Protein AF-T0ZCT5-F1 (afdb_monomer_lite)

InterPro domains:
  IPR036259 MFS transporter superfamily [G3DSA:1.20.1250.20] (4-125)
  IPR036259 MFS transporter superfamily [SSF103473] (6-124)

Organism: NCBI:txid410659

Structure (mmCIF, N/CA/C/O backbone):
data_AF-T0ZCT5-F1
#
_entry.id   AF-T0ZCT5-F1
#
loop_
_atom_site.group_PDB
_atom_site.id
_atom_site.type_symbol
_atom_site.label_atom_id
_atom_site.label_alt_id
_atom_site.label_comp_id
_atom_site.label_asym_id
_atom_site.label_entity_id
_atom_site.label_seq_id
_atom_site.pdbx_PDB_ins_code
_atom_site.Cartn_x
_atom_site.Cartn_y
_atom_site.Cartn_z
_atom_site.occupancy
_atom_site.B_iso_or_equiv
_atom_site.auth_seq_id
_atom_site.auth_comp_id
_atom_site.auth_asym_id
_atom_site.auth_atom_id
_atom_site.pdbx_PDB_model_num
ATOM 1 N N . SER A 1 1 ? -29.541 -0.458 -1.170 1.00 45.25 1 SER A N 1
ATOM 2 C CA . SER A 1 1 ? -28.187 -1.058 -1.135 1.00 45.25 1 SER A CA 1
ATOM 3 C C . SER A 1 1 ? -27.692 -1.153 0.314 1.00 45.25 1 SER A C 1
ATOM 5 O O . SER A 1 1 ? -27.067 -0.248 0.842 1.00 45.25 1 SER A O 1
ATOM 7 N N . TRP A 1 2 ? -28.037 -2.247 1.001 1.00 39.59 2 TRP A N 1
ATOM 8 C CA . TRP A 1 2 ? -27.942 -2.431 2.466 1.00 39.59 2 TRP A CA 1
ATOM 9 C C . TRP A 1 2 ? -26.663 -3.171 2.937 1.00 39.59 2 TRP A C 1
ATOM 11 O O . TRP A 1 2 ? -26.398 -3.278 4.132 1.00 39.59 2 TRP A O 1
ATOM 21 N N . ASN A 1 3 ? -25.821 -3.642 2.007 1.00 50.84 3 ASN A N 1
ATOM 22 C CA . ASN A 1 3 ? -24.688 -4.535 2.309 1.00 50.84 3 ASN A CA 1
ATOM 23 C C . ASN A 1 3 ? -23.361 -3.822 2.636 1.00 50.84 3 ASN A C 1
ATOM 25 O O . ASN A 1 3 ? -22.482 -4.429 3.246 1.00 50.84 3 ASN A O 1
ATOM 29 N N . LEU A 1 4 ? -23.218 -2.533 2.307 1.00 49.88 4 LEU A N 1
ATOM 30 C CA . LEU A 1 4 ? -21.976 -1.764 2.510 1.00 49.88 4 LEU A CA 1
ATOM 31 C C . LEU A 1 4 ? -21.604 -1.587 3.994 1.00 49.88 4 LEU A C 1
ATOM 33 O O . LEU A 1 4 ? -20.433 -1.454 4.327 1.00 49.88 4 LEU A O 1
ATOM 37 N N . ARG A 1 5 ? -22.582 -1.657 4.907 1.00 56.47 5 ARG A N 1
ATOM 38 C CA . ARG A 1 5 ? -22.361 -1.509 6.357 1.00 56.47 5 ARG A CA 1
ATOM 39 C C . ARG A 1 5 ? -21.936 -2.788 7.083 1.00 56.47 5 ARG A C 1
ATOM 41 O O . ARG A 1 5 ? -21.568 -2.695 8.249 1.00 56.47 5 ARG A O 1
ATOM 48 N N . ARG A 1 6 ? -22.022 -3.972 6.460 1.00 62.03 6 ARG A N 1
ATOM 49 C CA . ARG A 1 6 ? -21.893 -5.243 7.203 1.00 62.03 6 ARG A CA 1
ATOM 50 C C . ARG A 1 6 ? -20.498 -5.871 7.195 1.00 62.03 6 ARG A C 1
ATOM 52 O O . ARG A 1 6 ? -20.254 -6.694 8.066 1.00 62.03 6 ARG A O 1
ATOM 59 N N . ARG A 1 7 ? -19.604 -5.511 6.261 1.00 75.81 7 ARG A N 1
ATOM 60 C CA . ARG A 1 7 ? -18.279 -6.158 6.106 1.00 75.81 7 ARG A CA 1
ATOM 61 C C . ARG A 1 7 ? -17.157 -5.187 5.703 1.00 75.81 7 ARG A C 1
ATOM 63 O O . ARG A 1 7 ? -16.599 -5.319 4.614 1.00 75.81 7 ARG A O 1
ATOM 70 N N . PRO A 1 8 ? -16.830 -4.180 6.529 1.00 81.62 8 PRO A N 1
ATOM 71 C CA . PRO A 1 8 ? -15.838 -3.158 6.175 1.00 81.62 8 PRO A CA 1
ATOM 72 C C . PRO A 1 8 ? -14.440 -3.736 5.909 1.00 81.62 8 PRO A C 1
ATOM 74 O O . PRO A 1 8 ? -13.726 -3.219 5.058 1.00 81.62 8 PRO A O 1
ATOM 77 N N . LEU A 1 9 ? -14.074 -4.847 6.554 1.00 85.81 9 LEU A N 1
ATOM 78 C CA . LEU A 1 9 ? -12.786 -5.512 6.342 1.00 85.81 9 LEU A CA 1
ATOM 79 C C . LEU A 1 9 ? -12.652 -6.119 4.937 1.00 85.81 9 LEU A C 1
ATOM 81 O O . LEU A 1 9 ? -11.580 -6.053 4.344 1.00 85.81 9 LEU A O 1
ATOM 85 N N . LEU A 1 10 ? -13.736 -6.640 4.350 1.00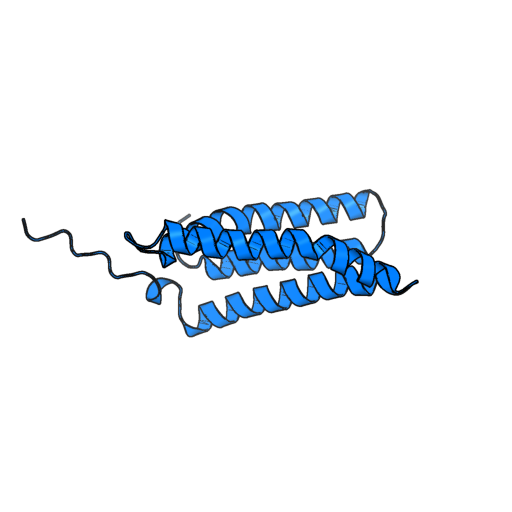 88.44 10 LEU A N 1
ATOM 86 C CA . LEU A 1 10 ? -13.699 -7.122 2.9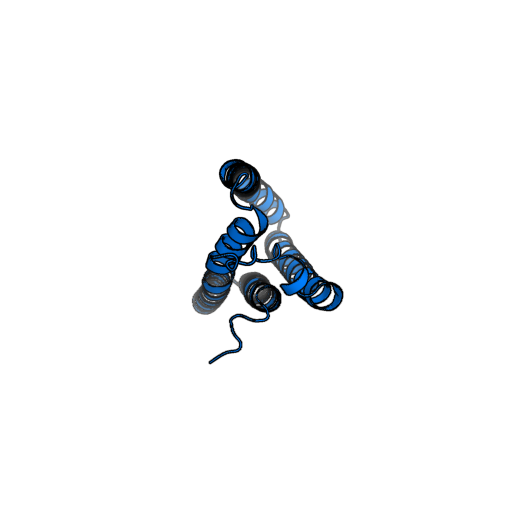62 1.00 88.44 10 LEU A CA 1
ATOM 87 C C . LEU A 1 10 ? -13.558 -5.977 1.960 1.00 88.44 10 LEU A C 1
ATOM 89 O O . LEU A 1 10 ? -12.901 -6.142 0.937 1.00 88.44 10 LEU A O 1
ATOM 93 N N . TRP A 1 11 ? -14.135 -4.813 2.257 1.00 88.62 11 TRP A N 1
ATOM 94 C CA . TRP A 1 11 ? -13.945 -3.627 1.424 1.00 88.62 11 TRP A CA 1
ATOM 95 C C . TRP A 1 11 ? -12.512 -3.104 1.508 1.00 88.62 11 TRP A C 1
ATOM 97 O O . TRP A 1 11 ? -11.936 -2.761 0.478 1.00 88.62 11 TRP A O 1
ATOM 107 N N . MET A 1 12 ? -11.889 -3.141 2.691 1.00 91.00 12 MET A N 1
ATOM 108 C CA . MET A 1 12 ? -10.454 -2.870 2.805 1.00 91.00 12 MET A CA 1
ATOM 109 C C . MET A 1 12 ? -9.613 -3.863 2.007 1.00 91.00 12 MET A C 1
ATOM 111 O O . MET A 1 12 ? -8.672 -3.443 1.337 1.00 91.00 12 MET A O 1
ATOM 115 N N . ALA A 1 13 ? -9.950 -5.157 2.049 1.00 93.12 13 ALA A N 1
ATOM 116 C CA . ALA A 1 13 ? -9.270 -6.187 1.266 1.00 93.12 13 ALA A CA 1
ATOM 117 C C . ALA A 1 13 ? -9.389 -5.926 -0.243 1.00 93.12 13 ALA A C 1
ATOM 119 O O . ALA A 1 13 ? -8.404 -6.030 -0.971 1.00 93.12 13 ALA A O 1
ATOM 120 N N . ALA A 1 14 ? -10.576 -5.535 -0.712 1.00 93.62 14 ALA A N 1
ATOM 121 C CA . ALA A 1 14 ? -10.801 -5.182 -2.110 1.00 93.62 14 ALA A CA 1
ATOM 122 C C . ALA A 1 14 ? -9.957 -3.965 -2.523 1.00 93.62 14 ALA A C 1
ATOM 124 O O . ALA A 1 14 ? -9.217 -4.035 -3.501 1.00 93.62 14 ALA A O 1
ATOM 125 N N . GLY A 1 15 ? -9.992 -2.884 -1.738 1.00 93.31 15 GLY A N 1
ATOM 126 C CA . GLY A 1 15 ? -9.193 -1.682 -1.994 1.00 93.31 15 GLY A CA 1
ATOM 127 C C . GLY A 1 15 ? -7.680 -1.940 -1.976 1.00 93.31 15 GLY A C 1
ATOM 128 O O . GLY A 1 15 ? -6.963 -1.517 -2.876 1.00 93.31 15 GLY A O 1
ATOM 129 N N . THR A 1 16 ? -7.186 -2.717 -1.008 1.00 94.25 16 THR A N 1
ATOM 130 C CA . THR A 1 16 ? -5.765 -3.128 -0.952 1.00 94.25 16 THR A CA 1
ATOM 131 C C . THR A 1 16 ? -5.359 -4.066 -2.083 1.00 94.25 16 THR A C 1
ATOM 133 O O . THR A 1 16 ? -4.215 -4.020 -2.532 1.00 94.25 16 THR A O 1
ATOM 136 N N . THR A 1 17 ? -6.292 -4.855 -2.614 1.00 96.12 17 THR A N 1
ATOM 137 C CA . THR A 1 17 ? -6.052 -5.650 -3.823 1.00 96.12 17 THR A CA 1
ATOM 138 C C . THR A 1 17 ? -5.893 -4.751 -5.051 1.00 96.12 17 THR A C 1
ATOM 140 O O . THR A 1 17 ? -4.990 -4.990 -5.847 1.00 96.12 17 THR A O 1
ATOM 143 N N . PHE A 1 18 ? -6.693 -3.685 -5.190 1.00 96.12 18 PHE A N 1
ATOM 144 C CA . PHE A 1 18 ? -6.505 -2.704 -6.270 1.00 96.12 18 PHE A CA 1
ATOM 145 C C . PHE A 1 18 ? -5.121 -2.050 -6.224 1.00 96.12 18 PHE A C 1
ATOM 147 O O . PHE A 1 18 ? -4.463 -1.976 -7.259 1.00 96.12 18 PHE A O 1
ATOM 154 N N . TYR A 1 19 ? -4.640 -1.676 -5.033 1.00 94.94 19 TYR A N 1
ATOM 155 C CA . TYR A 1 19 ? -3.261 -1.209 -4.846 1.00 94.94 19 TYR A CA 1
ATOM 156 C C . TYR A 1 19 ? -2.229 -2.237 -5.326 1.00 94.94 19 TYR A C 1
ATOM 158 O O . TYR A 1 19 ? -1.341 -1.904 -6.107 1.00 94.94 19 TYR A O 1
ATOM 166 N N . ALA A 1 20 ? -2.359 -3.496 -4.897 1.00 96.38 20 ALA A N 1
ATOM 167 C CA . ALA A 1 20 ? -1.427 -4.556 -5.275 1.00 96.38 20 ALA A CA 1
ATOM 168 C C . ALA A 1 20 ? -1.390 -4.784 -6.795 1.00 96.38 20 ALA A C 1
ATOM 170 O O . ALA A 1 20 ? -0.315 -4.898 -7.382 1.00 96.38 20 ALA A O 1
ATOM 171 N N . VAL A 1 21 ? -2.561 -4.795 -7.439 1.00 96.88 21 VAL A N 1
ATOM 172 C CA . VAL A 1 21 ? -2.675 -4.918 -8.897 1.00 96.88 21 VAL A CA 1
ATOM 173 C C . VAL A 1 21 ? -2.077 -3.697 -9.594 1.00 96.88 21 VAL A C 1
ATOM 175 O O . VAL A 1 21 ? -1.338 -3.873 -10.557 1.00 96.88 21 VAL A O 1
ATOM 178 N N . ALA A 1 22 ? -2.322 -2.479 -9.105 1.00 96.50 22 ALA A N 1
ATOM 179 C CA . ALA A 1 22 ? -1.734 -1.263 -9.667 1.00 96.50 22 ALA A CA 1
ATOM 180 C C . ALA A 1 22 ? -0.197 -1.320 -9.682 1.00 96.50 22 ALA A C 1
ATOM 182 O O . ALA A 1 22 ? 0.416 -0.993 -10.697 1.00 96.50 22 ALA A O 1
ATOM 183 N N . TYR A 1 23 ? 0.426 -1.804 -8.601 1.00 94.88 23 TYR A N 1
ATOM 184 C CA . TYR A 1 23 ? 1.878 -1.998 -8.548 1.00 94.88 23 TYR A CA 1
ATOM 185 C C . TYR A 1 23 ? 2.373 -3.032 -9.562 1.00 94.88 23 TYR A C 1
ATOM 187 O O . TYR A 1 23 ? 3.367 -2.783 -10.234 1.00 94.88 23 TYR A O 1
ATOM 195 N N . LEU A 1 24 ? 1.655 -4.140 -9.766 1.00 95.75 24 LEU A N 1
ATOM 196 C CA . LEU A 1 24 ? 2.003 -5.080 -10.838 1.00 95.75 24 LEU A CA 1
ATOM 197 C C . LEU A 1 24 ? 1.865 -4.461 -12.233 1.00 95.75 24 LEU A C 1
ATOM 199 O O . LEU A 1 24 ? 2.670 -4.758 -13.108 1.00 95.75 24 LEU A O 1
ATOM 203 N N . VAL A 1 25 ? 0.875 -3.591 -12.449 1.00 94.88 25 VAL A N 1
ATOM 204 C CA . VAL A 1 25 ? 0.715 -2.882 -13.728 1.00 94.88 25 VAL A CA 1
ATOM 205 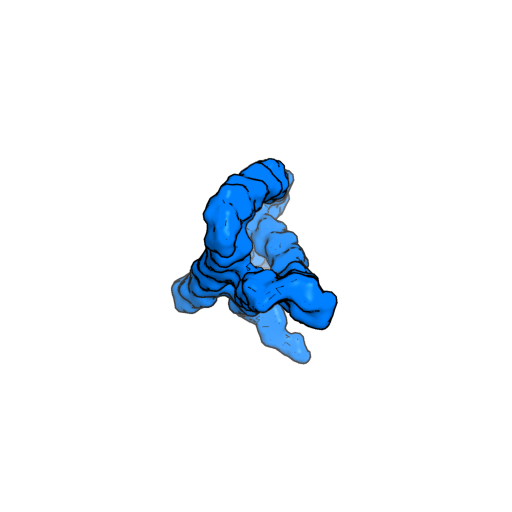C C . VAL A 1 25 ? 1.891 -1.931 -13.976 1.00 94.88 25 VAL A C 1
ATOM 207 O O . VAL A 1 25 ? 2.358 -1.857 -15.110 1.00 94.88 25 VAL A O 1
ATOM 210 N N . PHE A 1 26 ? 2.424 -1.269 -12.942 1.00 92.62 26 PHE A N 1
ATOM 211 C CA . PHE A 1 26 ? 3.636 -0.446 -13.069 1.00 92.62 26 PHE A CA 1
ATOM 212 C C . PHE A 1 26 ? 4.875 -1.242 -13.507 1.00 92.62 26 PHE A C 1
ATOM 214 O O . PHE A 1 26 ? 5.737 -0.685 -14.185 1.00 92.62 26 PHE A O 1
ATOM 221 N N . GLU A 1 27 ? 4.951 -2.533 -13.179 1.00 92.19 27 GLU A N 1
ATOM 222 C CA . GLU A 1 27 ? 6.058 -3.398 -13.607 1.00 92.19 27 GLU A CA 1
ATOM 223 C C . GLU A 1 27 ? 6.000 -3.753 -15.101 1.00 92.19 27 GLU A C 1
ATOM 225 O O . GLU A 1 27 ? 7.033 -3.976 -15.726 1.00 92.19 27 GLU A O 1
ATOM 230 N N . VAL A 1 28 ? 4.809 -3.767 -15.711 1.00 91.12 28 VAL A N 1
ATOM 231 C CA . VAL A 1 28 ? 4.637 -4.138 -17.131 1.00 91.12 28 VAL A CA 1
ATOM 232 C C . VAL A 1 28 ? 5.376 -3.172 -18.064 1.00 91.12 28 VAL A C 1
ATOM 234 O O . VAL A 1 28 ? 5.839 -3.572 -19.133 1.00 91.12 28 VAL A O 1
ATOM 237 N N . GLY A 1 29 ? 5.498 -1.901 -17.678 1.00 87.06 29 GLY A N 1
ATOM 238 C CA . GLY A 1 29 ? 6.306 -0.926 -18.402 1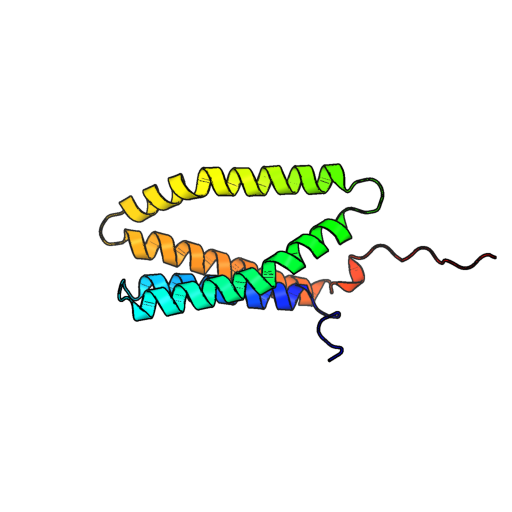.00 87.06 29 GLY A CA 1
ATOM 239 C C . GLY A 1 29 ? 5.845 0.518 -18.223 1.00 87.06 29 GLY A C 1
ATOM 240 O O . GLY A 1 29 ? 4.856 0.813 -17.563 1.00 87.06 29 GLY A O 1
ATOM 241 N N . ALA A 1 30 ? 6.562 1.436 -18.874 1.00 84.94 30 ALA A N 1
ATOM 242 C CA . ALA A 1 30 ? 6.379 2.884 -18.722 1.00 84.94 30 ALA A CA 1
ATOM 243 C C . ALA A 1 30 ? 5.520 3.537 -19.826 1.00 84.94 30 ALA A C 1
ATOM 245 O O . ALA A 1 30 ? 5.564 4.754 -20.015 1.00 84.94 30 ALA A O 1
ATOM 246 N N . ALA A 1 31 ? 4.762 2.751 -20.598 1.00 93.88 31 ALA A N 1
ATOM 247 C CA . ALA A 1 31 ? 3.897 3.308 -21.635 1.00 93.88 31 ALA A CA 1
ATOM 248 C C . ALA A 1 31 ? 2.802 4.182 -21.003 1.00 93.88 31 ALA A C 1
ATOM 250 O O . ALA A 1 31 ? 2.208 3.805 -19.996 1.00 93.88 31 ALA A O 1
ATOM 251 N N . TYR A 1 32 ? 2.479 5.318 -21.628 1.00 93.19 32 TYR A N 1
ATOM 252 C CA . TYR A 1 32 ? 1.518 6.283 -21.080 1.00 93.19 32 TYR A CA 1
ATOM 253 C C . TYR A 1 32 ? 0.171 5.645 -20.693 1.00 93.19 32 TYR A C 1
ATOM 255 O O . TYR A 1 32 ? -0.342 5.888 -19.605 1.00 93.19 32 TYR A O 1
ATOM 263 N N . ALA A 1 33 ? -0.362 4.762 -21.544 1.00 95.19 33 ALA A N 1
ATOM 264 C CA . ALA A 1 33 ? -1.606 4.043 -21.270 1.00 95.19 33 ALA A CA 1
ATOM 265 C C . ALA A 1 33 ? -1.505 3.091 -20.061 1.00 95.19 33 ALA A C 1
ATOM 267 O O . ALA A 1 33 ? -2.461 2.977 -19.296 1.00 95.19 33 ALA A O 1
ATOM 268 N N . ILE A 1 34 ? -0.352 2.440 -19.864 1.00 93.81 34 ILE A N 1
ATOM 269 C CA . ILE A 1 34 ? -0.095 1.555 -18.716 1.00 93.81 34 ILE A CA 1
ATOM 270 C C . ILE A 1 34 ? -0.047 2.385 -17.433 1.00 93.81 34 ILE A C 1
ATOM 272 O O . ILE A 1 34 ? -0.721 2.051 -16.462 1.00 93.81 34 ILE A O 1
ATOM 276 N N . SER A 1 35 ? 0.668 3.511 -17.452 1.00 93.94 35 SER A N 1
ATOM 277 C CA . SER A 1 35 ? 0.743 4.430 -16.313 1.00 93.94 35 SER A CA 1
ATOM 278 C C . SER A 1 35 ? -0.628 5.004 -15.944 1.00 93.94 35 SER A C 1
ATOM 280 O O . SER A 1 35 ? -0.965 5.063 -14.764 1.00 93.94 35 SER A O 1
ATOM 282 N N . LEU A 1 36 ? -1.452 5.379 -16.931 1.00 96.69 36 LEU A N 1
ATOM 283 C CA . LEU A 1 36 ? -2.824 5.837 -16.685 1.00 96.69 36 LEU A CA 1
ATOM 284 C C . LEU A 1 36 ? -3.689 4.750 -16.042 1.00 96.69 36 LEU A C 1
ATOM 286 O O . LEU A 1 36 ? -4.431 5.039 -15.102 1.00 96.69 36 LEU A O 1
ATOM 290 N N . LEU A 1 37 ? -3.589 3.508 -16.521 1.00 96.44 37 LEU A N 1
ATOM 291 C CA . LEU A 1 37 ? -4.303 2.378 -15.932 1.00 96.44 37 LEU A CA 1
ATOM 292 C C . LEU A 1 37 ? -3.846 2.126 -14.490 1.00 96.44 37 LEU A C 1
ATOM 294 O O . LEU A 1 37 ? -4.688 1.987 -13.603 1.00 96.44 37 LEU A O 1
ATOM 298 N N . ALA A 1 38 ? -2.534 2.110 -14.248 1.00 95.94 38 ALA A N 1
ATOM 299 C CA . ALA A 1 38 ? -1.964 1.893 -12.924 1.00 95.94 38 ALA A CA 1
ATOM 300 C C . ALA A 1 38 ? -2.426 2.968 -11.933 1.00 95.94 38 ALA A C 1
ATOM 302 O O . ALA A 1 38 ? -2.934 2.632 -10.867 1.00 95.94 38 ALA A O 1
ATOM 303 N N . ILE A 1 39 ? -2.337 4.249 -12.307 1.00 96.12 39 ILE A N 1
ATOM 304 C CA . ILE A 1 39 ? -2.807 5.365 -11.474 1.00 96.12 39 ILE A CA 1
ATOM 305 C C . ILE A 1 39 ? -4.314 5.257 -11.227 1.00 96.12 39 ILE A C 1
ATOM 307 O O . ILE A 1 39 ? -4.748 5.408 -10.092 1.00 96.12 39 ILE A O 1
ATOM 311 N N . SER A 1 40 ? -5.111 4.925 -12.247 1.00 97.19 40 SER A N 1
ATOM 312 C CA . SER A 1 40 ? -6.563 4.766 -12.088 1.00 97.19 40 SER A CA 1
ATOM 313 C C . SER A 1 40 ? -6.908 3.671 -11.073 1.00 97.19 40 SER A C 1
ATOM 315 O O . SER A 1 40 ? -7.746 3.878 -10.199 1.00 97.19 40 SER A O 1
ATOM 317 N N . LEU A 1 41 ? -6.240 2.515 -11.147 1.00 96.75 41 LEU A N 1
ATOM 318 C CA . LEU A 1 41 ? -6.413 1.426 -10.178 1.00 96.75 41 LEU A CA 1
ATOM 319 C C . LEU A 1 41 ? -5.946 1.832 -8.776 1.00 96.75 41 LEU A C 1
ATOM 321 O O . LEU A 1 41 ? -6.620 1.519 -7.794 1.00 96.75 41 LEU A O 1
ATOM 325 N N . LEU A 1 42 ? -4.822 2.545 -8.688 1.00 95.69 42 LEU A N 1
ATOM 326 C CA . LEU A 1 42 ? -4.275 3.056 -7.434 1.00 95.69 42 LEU A CA 1
ATOM 327 C C . LEU A 1 42 ? -5.278 3.989 -6.739 1.00 95.69 42 LEU A C 1
ATOM 329 O O . LEU A 1 42 ? -5.583 3.790 -5.565 1.00 95.69 42 LEU A O 1
ATOM 333 N N . THR A 1 43 ? -5.842 4.948 -7.479 1.00 96.81 43 THR A N 1
ATOM 334 C CA . THR A 1 43 ? -6.842 5.901 -6.977 1.00 96.81 43 THR A CA 1
ATOM 335 C C . THR A 1 43 ? -8.128 5.199 -6.550 1.00 96.81 43 THR A C 1
ATOM 337 O O . THR A 1 43 ? -8.642 5.471 -5.470 1.00 96.81 43 THR A O 1
ATOM 340 N N . LEU A 1 44 ? -8.619 4.227 -7.327 1.00 94.94 44 LEU A N 1
ATOM 341 C CA . LEU A 1 44 ? -9.789 3.435 -6.928 1.00 94.94 44 LEU A CA 1
ATOM 342 C C . LEU A 1 44 ? -9.549 2.672 -5.617 1.00 94.94 44 LEU A C 1
ATOM 344 O O . LEU A 1 44 ? -10.444 2.586 -4.775 1.00 94.94 44 LEU A O 1
ATOM 348 N N . GLY A 1 45 ? -8.347 2.123 -5.428 1.00 93.44 45 GLY A N 1
ATOM 349 C CA . GLY A 1 45 ? -7.949 1.506 -4.164 1.00 93.44 45 GLY A CA 1
ATOM 350 C C . GLY A 1 45 ? -7.940 2.507 -3.007 1.00 93.44 45 GLY A C 1
ATOM 351 O O . GLY A 1 45 ? -8.476 2.217 -1.932 1.00 93.44 45 GLY A O 1
ATOM 352 N N . GLU A 1 46 ? -7.384 3.694 -3.239 1.00 94.19 46 GLU A N 1
ATOM 353 C CA . GLU A 1 46 ? -7.292 4.782 -2.260 1.00 94.19 46 GLU A CA 1
ATOM 354 C C . GLU A 1 46 ? -8.650 5.275 -1.785 1.00 94.19 46 GLU A C 1
ATOM 356 O O . GLU A 1 46 ? -8.884 5.367 -0.573 1.00 94.19 46 GLU A O 1
ATOM 361 N N . ASP A 1 47 ? -9.558 5.522 -2.721 1.00 93.94 47 ASP A N 1
ATOM 362 C CA . ASP A 1 47 ? -10.894 6.036 -2.435 1.00 93.94 47 ASP A CA 1
ATOM 363 C C . ASP A 1 47 ? -11.728 5.038 -1.621 1.00 93.94 47 ASP A C 1
ATOM 365 O O . ASP A 1 47 ? -12.571 5.432 -0.811 1.00 93.94 47 ASP A O 1
ATOM 369 N N . VAL A 1 48 ? -11.469 3.734 -1.768 1.00 90.81 48 VAL A N 1
ATOM 370 C CA . VAL A 1 48 ? -12.104 2.693 -0.948 1.00 90.81 48 VAL A CA 1
ATOM 371 C C . VAL A 1 48 ? -11.481 2.630 0.449 1.00 90.81 48 VAL A C 1
ATOM 373 O O . VAL A 1 48 ? -12.199 2.551 1.450 1.00 90.81 48 VAL A O 1
ATOM 376 N N . VAL A 1 49 ? -10.150 2.640 0.547 1.00 89.56 49 VAL A N 1
ATOM 377 C CA . VAL A 1 49 ? -9.436 2.384 1.809 1.00 89.56 49 VAL A CA 1
ATOM 378 C C . VAL A 1 49 ? -9.474 3.590 2.754 1.00 89.56 49 VAL A C 1
ATOM 380 O O . VAL A 1 49 ? -9.690 3.408 3.956 1.00 89.56 49 VAL A O 1
ATOM 383 N N . SER A 1 50 ? -9.323 4.811 2.243 1.00 89.12 50 SER A N 1
ATOM 384 C CA . SER A 1 50 ? -9.205 6.044 3.040 1.00 89.12 50 SER A CA 1
ATOM 385 C C . SER A 1 50 ? -10.386 6.325 3.996 1.00 89.12 50 SER A C 1
ATOM 387 O O . SER A 1 50 ? -10.155 6.540 5.198 1.00 89.12 50 SER A O 1
ATOM 389 N N . PRO A 1 51 ? -11.665 6.285 3.556 1.00 84.31 51 PRO A N 1
ATOM 390 C CA . PRO A 1 51 ? -12.801 6.505 4.457 1.00 84.31 51 PRO A CA 1
ATOM 391 C C . PRO A 1 51 ? -12.988 5.355 5.457 1.00 84.31 51 PRO A C 1
ATOM 393 O O . PRO A 1 51 ? -13.422 5.573 6.597 1.00 84.31 51 PRO A O 1
ATOM 396 N N . LEU A 1 52 ? -12.629 4.127 5.064 1.00 85.19 52 LEU A N 1
ATOM 397 C CA . LEU A 1 52 ? -12.701 2.958 5.936 1.00 85.19 52 LEU A CA 1
ATOM 398 C C . LEU A 1 52 ? -11.660 3.042 7.049 1.00 85.19 52 LEU A C 1
ATOM 400 O O . LEU A 1 52 ? -12.029 2.866 8.209 1.00 85.19 52 LEU A O 1
ATOM 404 N N . GLN A 1 53 ? -10.404 3.378 6.737 1.00 83.56 53 GLN A N 1
ATOM 405 C CA . GLN A 1 53 ? -9.338 3.575 7.729 1.00 83.56 53 GLN A CA 1
ATOM 406 C C . GLN A 1 53 ? -9.737 4.600 8.795 1.00 83.56 53 GLN A C 1
ATOM 408 O O . GLN A 1 53 ? -9.642 4.323 9.992 1.00 83.56 53 GLN A O 1
ATOM 413 N N . SER A 1 54 ? -10.263 5.751 8.369 1.00 81.94 54 SER A N 1
ATOM 414 C CA . SER A 1 54 ? -10.765 6.781 9.289 1.00 81.94 54 SER A CA 1
ATOM 415 C C . SER A 1 54 ? -11.879 6.243 10.196 1.00 81.94 54 SER A C 1
ATOM 417 O O . SER A 1 54 ? -11.875 6.483 11.406 1.00 81.94 54 SER A O 1
ATOM 419 N N . SER A 1 55 ? -12.798 5.453 9.632 1.00 81.81 55 SER A N 1
ATOM 420 C CA . SER A 1 55 ? -13.891 4.819 10.379 1.00 81.81 55 SER A CA 1
ATOM 421 C C . SER A 1 55 ? -13.377 3.782 11.386 1.00 81.81 55 SER A C 1
ATOM 423 O O . SER A 1 55 ? -13.829 3.773 12.531 1.00 81.81 55 SER A O 1
ATOM 425 N N . LEU A 1 56 ? -12.396 2.962 11.003 1.00 79.44 56 LEU A N 1
ATOM 426 C CA . LEU A 1 56 ? -11.756 1.950 11.851 1.00 79.44 56 LEU A CA 1
ATOM 427 C C . LEU A 1 56 ? -11.080 2.561 13.073 1.00 79.44 56 LEU A C 1
ATOM 429 O O . LEU A 1 56 ? -11.369 2.159 14.200 1.00 79.44 56 LEU A O 1
ATOM 433 N N . VAL A 1 57 ? -10.223 3.561 12.858 1.00 78.56 57 VAL A N 1
ATOM 434 C CA . VAL A 1 57 ? -9.513 4.250 13.945 1.00 78.56 57 VAL A CA 1
ATOM 435 C C . VAL A 1 57 ? -10.515 4.923 14.889 1.00 78.56 57 VAL A C 1
ATOM 437 O O . VAL A 1 57 ? -10.388 4.829 16.113 1.00 78.56 57 VAL A O 1
ATOM 440 N N . SER A 1 58 ? -11.570 5.541 14.346 1.00 76.62 58 SER A N 1
ATOM 441 C CA . SER A 1 58 ? -12.621 6.167 15.157 1.00 76.62 58 SER A CA 1
ATOM 442 C C . SER A 1 58 ? -13.453 5.163 15.973 1.00 76.62 58 SER A C 1
ATOM 444 O O . SER A 1 58 ? -13.883 5.486 17.085 1.00 76.62 58 SER A O 1
ATOM 446 N N . GLY A 1 59 ? -13.668 3.956 15.437 1.00 74.31 59 GLY A N 1
ATOM 447 C CA . GLY A 1 59 ? -14.430 2.885 16.078 1.00 74.31 59 GLY A CA 1
ATOM 448 C C . GLY A 1 59 ? -13.653 2.198 17.198 1.00 74.31 59 GLY A C 1
ATOM 449 O O . GLY A 1 59 ? -14.208 1.965 18.270 1.00 74.31 59 GLY A O 1
ATOM 450 N N . LEU A 1 60 ? -12.359 1.94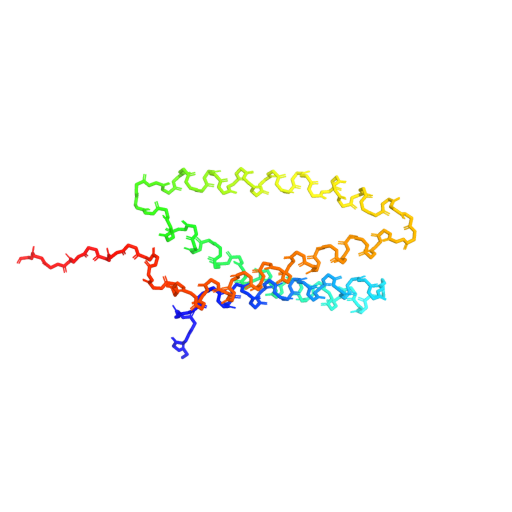5 16.982 1.00 71.50 60 LEU A N 1
ATOM 451 C CA . LEU A 1 60 ? -11.472 1.312 17.967 1.00 71.50 60 LEU A CA 1
ATOM 452 C C . LEU A 1 60 ? -11.160 2.219 19.167 1.00 71.50 60 LEU A C 1
ATOM 454 O O . LEU A 1 60 ? -10.917 1.739 20.269 1.00 71.50 60 LEU A O 1
ATOM 458 N N . SER A 1 61 ? -11.174 3.537 18.978 1.00 65.44 61 SER A N 1
ATOM 459 C CA . SER A 1 61 ? -10.617 4.484 19.949 1.00 65.44 61 SER A CA 1
ATOM 460 C C . SER A 1 61 ? -11.527 4.880 21.127 1.00 65.44 61 SER A C 1
ATOM 462 O O . SER A 1 61 ? -11.103 5.642 22.006 1.00 65.44 61 SER A O 1
ATOM 464 N N . GLY A 1 62 ? -12.761 4.362 21.202 1.00 63.66 62 GLY A N 1
ATOM 465 C CA . GLY A 1 62 ? -13.713 4.678 22.279 1.00 63.66 62 GLY A CA 1
ATOM 466 C C . GLY A 1 62 ? -13.976 6.188 22.449 1.00 63.66 62 GLY A C 1
ATOM 467 O O . GLY A 1 62 ? -13.569 7.006 21.630 1.00 63.66 62 GLY A O 1
ATOM 468 N N . ARG A 1 63 ? -14.686 6.612 23.508 1.00 60.50 63 ARG A N 1
ATOM 469 C CA . ARG A 1 63 ? -14.986 8.049 23.746 1.00 60.50 63 ARG A CA 1
ATOM 470 C C . ARG A 1 63 ? -13.851 8.802 24.463 1.00 60.50 63 ARG A C 1
ATOM 472 O O . ARG A 1 63 ? -13.738 10.007 24.284 1.00 60.50 63 ARG A O 1
ATOM 479 N N . LYS A 1 64 ? -13.017 8.104 25.249 1.00 59.00 64 LYS A N 1
ATOM 480 C CA . LYS A 1 64 ? -11.981 8.698 26.126 1.00 59.00 64 LYS A CA 1
ATOM 481 C C . LYS A 1 64 ? -10.539 8.614 25.587 1.00 59.00 64 LYS A C 1
ATOM 483 O O . LYS A 1 64 ? -9.669 9.259 26.153 1.00 59.00 64 LYS A O 1
ATOM 488 N N . GLY A 1 65 ? -10.277 7.870 24.504 1.00 68.38 65 GLY A N 1
ATOM 489 C CA . GLY A 1 65 ? -8.916 7.609 23.995 1.00 68.38 65 GLY A CA 1
ATOM 490 C C . GLY A 1 65 ? -8.611 8.123 22.583 1.00 68.38 65 GLY A C 1
ATOM 491 O O . GLY A 1 65 ? -7.503 7.911 22.094 1.00 68.38 65 GLY A O 1
ATOM 492 N N . ARG A 1 66 ? -9.556 8.807 21.917 1.00 70.44 66 ARG A N 1
ATOM 493 C CA . ARG A 1 66 ? -9.446 9.195 20.494 1.00 70.44 66 ARG A CA 1
ATOM 494 C C . ARG A 1 66 ? -8.144 9.906 20.147 1.00 70.44 66 ARG A C 1
ATOM 496 O O . ARG A 1 66 ? -7.462 9.478 19.224 1.00 70.44 66 ARG A O 1
ATOM 503 N N . GLY A 1 67 ? -7.765 10.930 20.911 1.00 77.50 67 GLY A N 1
ATOM 504 C CA . GLY A 1 67 ? -6.544 11.698 20.645 1.00 77.50 67 GLY A CA 1
ATOM 505 C C . GLY A 1 67 ? -5.267 10.851 20.671 1.00 77.50 67 GLY A C 1
ATOM 506 O O . GLY A 1 67 ? -4.407 11.023 19.815 1.00 77.50 67 GLY A O 1
ATOM 507 N N . SER A 1 68 ? -5.167 9.887 21.592 1.00 81.81 68 SER A N 1
ATOM 508 C CA . SER A 1 68 ? -3.994 9.009 21.704 1.00 81.81 68 SER A CA 1
ATOM 509 C C . SER A 1 68 ? -3.918 7.994 20.556 1.00 81.81 68 SER A C 1
ATOM 511 O O . SER A 1 68 ? -2.852 7.828 19.968 1.00 81.81 68 SER A O 1
ATOM 513 N N . TYR A 1 69 ? -5.047 7.389 20.161 1.00 81.12 69 TYR A N 1
ATOM 514 C CA . TYR A 1 69 ? -5.100 6.460 19.021 1.00 81.12 69 TYR A CA 1
ATOM 515 C C . TYR A 1 69 ? -4.783 7.149 17.690 1.00 81.12 69 TYR A C 1
ATOM 517 O O . TYR A 1 69 ? -3.985 6.633 16.908 1.00 81.12 69 TYR A O 1
ATOM 525 N N . TYR A 1 70 ? -5.363 8.328 17.441 1.00 83.88 70 TYR A N 1
ATOM 526 C CA . TYR A 1 70 ? -5.022 9.126 16.261 1.00 83.88 70 TYR A CA 1
ATOM 527 C C . TYR A 1 70 ? -3.569 9.615 16.308 1.00 83.88 70 TYR A C 1
ATOM 529 O O . TYR A 1 70 ? -2.907 9.634 15.275 1.00 83.88 70 TYR A O 1
ATOM 537 N N . GLY A 1 71 ? -3.043 9.943 17.492 1.00 86.12 71 GLY A N 1
ATOM 538 C CA . GLY A 1 71 ? -1.629 10.270 17.683 1.00 86.12 71 GLY A CA 1
ATOM 539 C C . GLY A 1 71 ? -0.704 9.119 17.279 1.00 86.12 71 GLY A C 1
ATOM 540 O O . GLY A 1 71 ? 0.187 9.314 16.455 1.00 86.12 71 GLY A O 1
ATOM 541 N N . ALA A 1 72 ? -0.954 7.908 17.784 1.00 86.50 72 ALA A N 1
ATOM 542 C CA . ALA A 1 72 ? -0.182 6.716 17.428 1.00 86.50 72 ALA A CA 1
ATOM 543 C C . ALA A 1 72 ? -0.287 6.381 15.928 1.00 86.50 72 ALA A C 1
ATOM 545 O O . ALA A 1 72 ? 0.726 6.114 15.281 1.00 86.50 72 ALA A O 1
ATOM 546 N N . TYR A 1 73 ? -1.495 6.461 15.357 1.00 86.69 73 TYR A N 1
ATOM 547 C CA . TYR A 1 73 ? -1.721 6.276 13.921 1.00 86.69 73 TYR A CA 1
ATOM 548 C C . TYR A 1 73 ? -0.931 7.287 13.076 1.00 86.69 73 TYR A C 1
ATOM 550 O O . TYR A 1 73 ? -0.294 6.917 12.087 1.00 86.69 73 TYR A O 1
ATOM 558 N N . ASN A 1 74 ? -0.923 8.558 13.477 1.00 90.19 74 ASN A N 1
ATOM 559 C CA . ASN A 1 74 ? -0.187 9.609 12.780 1.00 90.19 74 ASN A CA 1
ATOM 560 C C . ASN A 1 74 ? 1.325 9.401 12.861 1.00 90.19 74 ASN A C 1
ATOM 562 O O . ASN A 1 74 ? 2.002 9.557 11.850 1.00 90.19 74 ASN A O 1
ATOM 566 N N . VAL A 1 75 ? 1.860 9.012 14.023 1.00 92.94 75 VAL A N 1
ATOM 567 C CA . VAL A 1 75 ? 3.290 8.687 14.154 1.00 92.94 75 VAL A CA 1
ATOM 568 C C . VAL A 1 75 ? 3.651 7.546 13.206 1.00 92.94 75 VAL A C 1
ATOM 570 O O . VAL A 1 75 ? 4.555 7.704 12.393 1.00 92.94 75 VAL A O 1
ATOM 573 N N . PHE A 1 76 ? 2.898 6.444 13.231 1.00 89.94 76 PHE A N 1
ATOM 574 C CA . PHE A 1 76 ? 3.165 5.294 12.367 1.00 89.94 76 PHE A CA 1
ATOM 575 C C . PHE A 1 76 ? 3.107 5.656 10.875 1.00 89.94 76 PHE A C 1
ATOM 577 O O . PHE A 1 76 ? 4.031 5.355 10.118 1.00 89.94 76 PHE A O 1
ATOM 584 N N . THR A 1 77 ? 2.045 6.342 10.446 1.00 89.31 77 THR A N 1
ATOM 585 C CA . THR A 1 77 ? 1.869 6.712 9.034 1.00 89.31 77 THR A CA 1
ATOM 586 C C . THR A 1 77 ? 2.882 7.752 8.563 1.00 89.31 77 THR A C 1
ATOM 588 O O . THR A 1 77 ? 3.373 7.648 7.441 1.00 89.31 77 THR A O 1
ATOM 591 N N . ASN A 1 78 ? 3.254 8.722 9.398 1.00 93.38 78 ASN A N 1
ATOM 592 C CA . ASN A 1 78 ? 4.278 9.706 9.047 1.00 93.38 78 ASN A CA 1
ATOM 593 C C . ASN A 1 78 ? 5.672 9.082 9.001 1.00 93.38 78 ASN A C 1
ATOM 595 O O . ASN A 1 78 ? 6.430 9.381 8.081 1.00 93.38 78 ASN A O 1
ATOM 599 N N . SER A 1 79 ? 5.992 8.174 9.926 1.00 93.69 79 SER A N 1
ATOM 600 C CA . SER A 1 79 ? 7.241 7.412 9.876 1.00 93.69 79 SER A CA 1
ATOM 601 C C . SER A 1 79 ? 7.329 6.576 8.601 1.00 93.69 79 SER A C 1
ATOM 603 O O . SER A 1 79 ? 8.354 6.625 7.930 1.00 93.69 79 SER A O 1
ATOM 605 N N . ALA A 1 80 ? 6.252 5.884 8.214 1.00 90.44 80 ALA A N 1
ATOM 606 C CA . ALA A 1 80 ? 6.200 5.145 6.952 1.00 90.44 80 ALA A CA 1
ATOM 607 C C . ALA A 1 80 ? 6.387 6.058 5.727 1.00 90.44 80 ALA A C 1
ATOM 609 O O . ALA A 1 80 ? 7.168 5.736 4.835 1.00 90.44 80 ALA A O 1
ATOM 610 N N . ARG A 1 81 ? 5.726 7.224 5.685 1.00 91.06 81 ARG A N 1
ATOM 611 C CA . ARG A 1 81 ? 5.902 8.202 4.592 1.00 91.06 81 ARG A CA 1
ATOM 612 C C . ARG A 1 81 ? 7.323 8.762 4.526 1.00 91.06 81 ARG A C 1
ATOM 614 O O . ARG A 1 81 ? 7.804 9.035 3.433 1.00 91.06 81 ARG A O 1
ATOM 621 N N . ALA A 1 82 ? 7.987 8.922 5.668 1.00 95.50 82 ALA A N 1
ATOM 622 C CA . ALA A 1 82 ? 9.363 9.402 5.728 1.00 95.50 82 ALA A CA 1
ATOM 623 C C . ALA A 1 82 ? 10.374 8.342 5.260 1.00 95.50 82 ALA A C 1
ATOM 625 O O . ALA A 1 82 ? 11.346 8.678 4.587 1.00 95.50 82 ALA A O 1
ATOM 626 N N . THR A 1 83 ? 10.154 7.065 5.586 1.00 94.06 83 THR A N 1
ATOM 627 C CA . THR A 1 83 ? 11.077 5.977 5.220 1.00 94.06 83 THR A CA 1
ATOM 628 C C . THR A 1 83 ? 10.836 5.421 3.818 1.00 94.06 83 THR A C 1
ATOM 630 O O . THR A 1 83 ? 11.780 4.930 3.196 1.00 94.06 83 THR A O 1
ATOM 633 N N . ALA A 1 84 ? 9.615 5.525 3.285 1.00 91.81 84 ALA A N 1
ATOM 634 C CA . ALA A 1 84 ? 9.253 4.957 1.987 1.00 91.81 84 ALA A CA 1
ATOM 635 C C . ALA A 1 84 ? 10.142 5.429 0.815 1.00 91.81 84 ALA A C 1
ATOM 637 O O . ALA A 1 84 ? 10.592 4.562 0.065 1.00 91.81 84 ALA A O 1
ATOM 638 N N . PRO A 1 85 ? 10.481 6.727 0.649 1.00 94.31 85 PRO A N 1
ATOM 639 C CA . PRO A 1 85 ? 11.352 7.169 -0.444 1.00 94.31 85 PRO A CA 1
ATOM 640 C C . PRO A 1 85 ? 12.768 6.592 -0.358 1.00 94.31 85 PRO A C 1
ATOM 642 O O . PRO A 1 85 ? 13.342 6.216 -1.379 1.00 94.31 85 PRO A O 1
ATOM 645 N N . ALA A 1 86 ? 13.322 6.482 0.854 1.00 95.19 86 ALA A N 1
ATOM 646 C CA . ALA A 1 86 ? 14.652 5.917 1.065 1.00 95.19 86 ALA A CA 1
ATOM 647 C C . ALA A 1 86 ? 14.680 4.431 0.684 1.00 95.19 86 ALA A C 1
ATOM 649 O O . ALA A 1 86 ? 15.523 4.009 -0.105 1.00 95.19 86 ALA A O 1
ATOM 650 N N . VAL A 1 87 ? 13.710 3.653 1.175 1.00 93.94 87 VAL A N 1
ATOM 651 C CA . VAL A 1 87 ? 13.574 2.229 0.831 1.00 93.94 87 VAL A CA 1
ATOM 652 C C . VAL A 1 87 ? 13.312 2.051 -0.666 1.00 93.94 87 VAL A C 1
ATOM 654 O O . VAL A 1 87 ? 13.952 1.220 -1.303 1.00 93.94 87 VAL A O 1
ATOM 657 N N . GLY A 1 88 ? 12.426 2.861 -1.249 1.00 92.50 88 GLY A N 1
ATOM 658 C CA . GLY A 1 88 ? 12.099 2.783 -2.670 1.00 92.50 88 GLY A CA 1
ATOM 659 C C . GLY A 1 88 ? 13.298 3.080 -3.570 1.00 92.50 88 GLY A C 1
ATOM 660 O O . GLY A 1 88 ? 13.538 2.359 -4.535 1.00 92.50 88 GLY A O 1
ATOM 661 N N . THR A 1 89 ? 14.100 4.084 -3.210 1.00 93.50 89 THR A N 1
ATOM 662 C CA . THR A 1 89 ? 15.334 4.423 -3.937 1.00 93.50 89 THR A CA 1
ATOM 663 C C . THR A 1 89 ? 16.359 3.294 -3.850 1.00 93.50 89 THR A C 1
ATOM 665 O O . THR A 1 89 ? 16.974 2.951 -4.857 1.00 93.50 89 THR A O 1
ATOM 668 N N . LEU A 1 90 ? 16.519 2.678 -2.674 1.00 94.69 90 LEU A N 1
ATOM 669 C CA . LEU A 1 90 ? 17.419 1.535 -2.494 1.00 94.69 90 LEU A CA 1
ATOM 670 C C . LEU A 1 90 ? 16.997 0.331 -3.344 1.00 94.69 90 LEU A C 1
ATOM 672 O O . LEU A 1 90 ? 17.850 -0.292 -3.970 1.00 94.69 90 LEU A O 1
ATOM 676 N N . LEU A 1 91 ? 15.695 0.030 -3.401 1.00 92.75 91 LEU A N 1
ATOM 677 C CA . LEU A 1 91 ? 15.167 -1.063 -4.223 1.00 92.75 91 LEU A CA 1
ATOM 678 C C . LEU A 1 91 ? 15.373 -0.795 -5.716 1.00 92.75 91 LEU A C 1
ATOM 680 O O . LEU A 1 91 ? 15.871 -1.667 -6.422 1.00 92.75 91 LEU A O 1
ATOM 684 N N . LEU A 1 92 ? 15.082 0.420 -6.189 1.00 92.38 92 LEU A N 1
ATOM 685 C CA . LEU A 1 92 ? 15.345 0.809 -7.580 1.00 92.38 92 LEU A CA 1
ATOM 686 C C . LEU A 1 92 ? 16.839 0.788 -7.932 1.00 92.38 92 LEU A C 1
ATOM 688 O O . LEU A 1 92 ? 17.192 0.551 -9.085 1.00 92.38 92 LEU A O 1
ATOM 692 N N . GLY A 1 93 ? 17.717 0.992 -6.948 1.00 91.19 93 GLY A N 1
ATOM 693 C CA . GLY A 1 93 ? 19.170 0.945 -7.106 1.00 91.19 93 GLY A CA 1
ATOM 694 C C . GLY A 1 93 ? 19.753 -0.444 -7.401 1.00 91.19 93 GLY A C 1
ATOM 695 O O . GLY A 1 93 ? 20.939 -0.535 -7.707 1.00 91.19 93 GLY A O 1
ATOM 696 N N . LEU A 1 94 ? 18.956 -1.521 -7.369 1.00 91.50 94 LEU A N 1
ATOM 697 C CA . LEU A 1 94 ? 19.397 -2.906 -7.621 1.00 91.50 94 LEU A CA 1
ATOM 698 C C . LEU A 1 94 ? 19.664 -3.230 -9.111 1.00 91.50 94 LEU A C 1
ATOM 700 O O . LEU A 1 94 ? 19.682 -4.393 -9.517 1.00 91.50 94 LEU A O 1
ATOM 704 N N . GLY A 1 95 ? 19.877 -2.213 -9.947 1.00 88.81 95 GLY A N 1
ATOM 705 C CA . GLY A 1 95 ? 20.143 -2.370 -11.376 1.00 88.81 95 GLY A CA 1
ATOM 706 C C . GLY A 1 95 ? 18.897 -2.787 -12.160 1.00 88.81 95 GLY A C 1
ATOM 707 O O . GLY A 1 95 ? 17.810 -2.254 -11.947 1.00 88.81 95 GLY A O 1
ATOM 708 N N . SER A 1 96 ? 19.035 -3.745 -13.081 1.00 85.62 96 SER A N 1
ATOM 709 C CA . SER A 1 96 ? 17.935 -4.173 -13.964 1.00 85.62 96 SER A CA 1
ATOM 710 C C . SER A 1 96 ? 16.770 -4.850 -13.235 1.00 85.62 96 SER A C 1
ATOM 712 O O . SER A 1 96 ? 15.668 -4.884 -13.771 1.00 85.62 96 SER A O 1
ATOM 714 N N . GLN A 1 97 ? 16.988 -5.357 -12.017 1.00 88.62 97 GLN A N 1
ATOM 715 C CA . GLN A 1 97 ? 15.939 -5.949 -11.178 1.00 88.62 97 GLN A CA 1
ATOM 716 C C . GLN A 1 97 ? 15.251 -4.923 -10.268 1.00 88.62 97 GLN A C 1
ATOM 718 O O . GLN A 1 97 ? 14.327 -5.281 -9.542 1.00 88.62 97 GLN A O 1
ATOM 723 N N . GLY A 1 98 ? 15.693 -3.661 -10.279 1.00 91.19 98 GLY A N 1
ATOM 724 C CA . GLY A 1 98 ? 15.196 -2.629 -9.373 1.00 91.19 98 GLY A CA 1
ATOM 725 C C . GLY A 1 98 ? 13.686 -2.375 -9.466 1.00 91.19 98 GLY A C 1
ATOM 726 O O . GLY A 1 98 ? 13.027 -2.382 -8.424 1.00 91.19 98 GLY A O 1
ATOM 727 N N . PRO A 1 99 ? 13.108 -2.204 -10.672 1.00 90.69 99 PRO A N 1
ATOM 728 C CA . PRO A 1 99 ? 11.661 -2.062 -10.840 1.00 90.69 99 PRO A CA 1
ATOM 729 C C . PRO A 1 99 ? 10.889 -3.261 -10.278 1.00 90.69 99 PRO A C 1
ATOM 731 O O . PRO A 1 99 ? 10.037 -3.072 -9.410 1.00 90.69 99 PRO A O 1
ATOM 734 N N . LEU A 1 100 ? 11.285 -4.485 -10.648 1.00 92.69 100 LEU A N 1
ATOM 735 C CA . LEU A 1 100 ? 10.651 -5.710 -10.161 1.00 92.69 100 LEU A CA 1
ATOM 736 C C . LEU A 1 100 ? 10.740 -5.833 -8.639 1.00 92.69 100 LEU A C 1
ATOM 738 O O . LEU A 1 100 ? 9.772 -6.221 -7.985 1.00 92.69 100 LEU A O 1
ATOM 742 N N . ALA A 1 101 ? 11.891 -5.490 -8.061 1.00 93.25 101 ALA A N 1
ATOM 743 C CA . ALA A 1 101 ? 12.085 -5.493 -6.620 1.00 93.25 101 ALA A CA 1
ATOM 744 C C . ALA A 1 101 ? 11.175 -4.465 -5.933 1.00 93.25 101 ALA A C 1
ATOM 746 O O . ALA A 1 101 ? 10.541 -4.792 -4.932 1.00 93.25 101 ALA A O 1
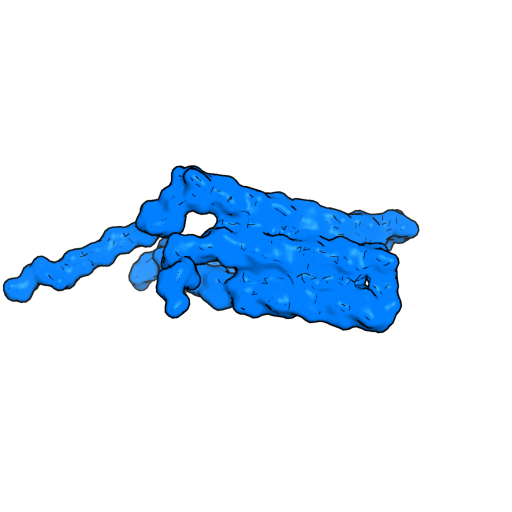ATOM 747 N N . LEU A 1 102 ? 11.054 -3.247 -6.467 1.00 94.75 102 LEU A N 1
ATOM 748 C CA . LEU A 1 102 ? 10.179 -2.214 -5.912 1.00 94.75 102 LEU A CA 1
ATOM 749 C C . LEU A 1 102 ? 8.701 -2.603 -6.033 1.00 94.75 102 LEU A C 1
ATOM 751 O O . LEU A 1 102 ? 7.994 -2.734 -5.033 1.00 94.75 102 LEU A O 1
ATOM 755 N N . TRP A 1 103 ? 8.230 -2.786 -7.260 1.00 94.62 103 TRP A N 1
ATOM 756 C CA . TRP A 1 103 ? 6.818 -2.991 -7.546 1.00 94.62 103 TRP A CA 1
ATOM 757 C C . TRP A 1 103 ? 6.338 -4.360 -7.076 1.00 94.62 103 TRP A C 1
ATOM 759 O O . TRP A 1 103 ? 5.253 -4.471 -6.505 1.00 94.62 103 TRP A O 1
ATOM 769 N N . GLY A 1 104 ? 7.168 -5.393 -7.227 1.00 94.38 104 GLY A N 1
ATOM 770 C CA . GLY A 1 104 ? 6.878 -6.744 -6.757 1.00 94.38 104 GLY A CA 1
ATOM 771 C C . GLY A 1 104 ? 6.789 -6.838 -5.235 1.00 94.38 104 GLY A C 1
ATOM 772 O O . GLY A 1 104 ? 5.874 -7.485 -4.723 1.00 94.38 104 GLY A O 1
ATOM 773 N N . THR A 1 105 ? 7.668 -6.157 -4.486 1.00 94.44 105 THR A N 1
ATOM 774 C CA . THR A 1 105 ? 7.556 -6.128 -3.014 1.00 94.44 105 THR A CA 1
ATOM 775 C C . THR A 1 105 ? 6.316 -5.365 -2.558 1.00 94.44 105 THR A C 1
ATOM 777 O O . THR A 1 105 ? 5.600 -5.853 -1.681 1.00 94.44 105 THR A O 1
ATOM 780 N N . MET A 1 106 ? 5.997 -4.227 -3.182 1.00 94.75 106 MET A N 1
ATOM 781 C CA . MET A 1 106 ? 4.767 -3.480 -2.897 1.00 94.75 106 MET A CA 1
ATOM 782 C C . MET A 1 106 ? 3.506 -4.299 -3.200 1.00 94.75 106 MET A C 1
ATOM 784 O O . MET A 1 106 ? 2.599 -4.369 -2.366 1.00 94.75 106 MET A O 1
ATOM 788 N N . ALA A 1 107 ? 3.462 -4.972 -4.352 1.00 95.94 107 ALA A N 1
ATOM 789 C CA . ALA A 1 107 ? 2.368 -5.863 -4.719 1.00 95.94 107 ALA A CA 1
ATOM 790 C C . ALA A 1 107 ? 2.236 -7.035 -3.736 1.00 95.94 107 ALA A C 1
ATOM 792 O O . ALA A 1 107 ? 1.143 -7.306 -3.239 1.00 95.94 107 ALA A O 1
ATOM 793 N N . GLY A 1 108 ? 3.349 -7.695 -3.402 1.00 96.50 108 GLY A N 1
ATOM 794 C CA . GLY A 1 108 ? 3.380 -8.808 -2.453 1.00 96.50 108 GLY A CA 1
ATOM 795 C C . GLY A 1 108 ? 2.870 -8.415 -1.066 1.00 96.50 108 GLY A C 1
ATOM 796 O O . GLY A 1 108 ? 2.020 -9.109 -0.503 1.00 96.50 108 GLY A O 1
ATOM 797 N N . LEU A 1 109 ? 3.315 -7.270 -0.539 1.00 95.56 109 LEU A N 1
ATOM 798 C CA . LEU A 1 109 ? 2.814 -6.724 0.726 1.00 95.56 109 LEU A CA 1
ATOM 799 C C . LEU A 1 109 ? 1.322 -6.383 0.643 1.00 95.56 109 LEU A C 1
ATOM 801 O O . LEU A 1 109 ? 0.570 -6.723 1.558 1.00 95.56 109 LEU A O 1
ATOM 805 N N . GLY A 1 110 ? 0.877 -5.768 -0.456 1.00 95.38 110 GLY A N 1
ATOM 806 C CA . GLY A 1 110 ? -0.532 -5.455 -0.688 1.00 95.38 110 GLY A CA 1
ATOM 807 C C . GLY A 1 110 ? -1.421 -6.702 -0.665 1.00 95.38 110 GLY A C 1
ATOM 808 O O . GLY A 1 110 ? -2.416 -6.733 0.061 1.00 95.38 110 GLY A O 1
ATOM 809 N N . PHE A 1 111 ? -1.028 -7.767 -1.372 1.00 97.25 111 PHE A N 1
ATOM 810 C CA . PHE A 1 111 ? -1.747 -9.045 -1.345 1.00 97.25 111 PHE A CA 1
ATOM 811 C C . PHE A 1 111 ? -1.710 -9.716 0.029 1.00 97.25 111 PHE A C 1
ATOM 813 O O . PHE A 1 111 ? -2.728 -10.249 0.471 1.00 97.25 111 PHE A O 1
ATOM 820 N N . MET A 1 112 ? -0.574 -9.667 0.732 1.00 97.12 112 MET A N 1
ATOM 821 C CA . MET A 1 112 ? -0.457 -10.203 2.090 1.00 97.12 112 MET A CA 1
ATOM 822 C C . MET A 1 112 ? -1.423 -9.498 3.054 1.00 97.12 112 MET A C 1
ATOM 824 O O . MET A 1 112 ? -2.111 -10.157 3.836 1.00 97.12 112 MET A O 1
ATOM 828 N N . VAL A 1 113 ? -1.524 -8.169 2.972 1.00 94.62 113 VAL A N 1
ATOM 829 C CA . VAL A 1 113 ? -2.454 -7.368 3.781 1.00 94.62 113 VAL A CA 1
ATOM 830 C C . VAL A 1 113 ? -3.908 -7.661 3.403 1.00 94.62 113 VAL A C 1
ATOM 832 O O . VAL A 1 113 ? -4.730 -7.902 4.291 1.00 94.62 113 VAL A O 1
ATOM 835 N N . ALA A 1 114 ? -4.228 -7.711 2.107 1.00 94.25 114 ALA A N 1
ATOM 836 C CA . ALA A 1 114 ? -5.566 -8.057 1.631 1.00 94.25 114 ALA A CA 1
ATOM 837 C C . ALA A 1 114 ? -6.000 -9.446 2.129 1.00 94.25 114 ALA A C 1
ATOM 839 O O . ALA A 1 114 ? -7.112 -9.615 2.639 1.00 94.25 114 ALA A O 1
ATOM 840 N N . LEU A 1 115 ? -5.098 -10.431 2.063 1.00 95.00 115 LEU A N 1
ATOM 841 C CA . LEU A 1 115 ? -5.321 -11.770 2.598 1.00 95.00 115 LEU A CA 1
ATOM 842 C C . LEU A 1 115 ? -5.526 -11.743 4.118 1.00 95.00 115 LEU A C 1
ATOM 844 O O . LEU A 1 115 ? -6.432 -12.409 4.622 1.00 95.00 115 LEU A O 1
ATOM 848 N N . GLY A 1 116 ? -4.738 -10.944 4.840 1.00 92.94 116 GLY A N 1
ATOM 849 C CA . GLY A 1 116 ? -4.898 -10.714 6.274 1.00 92.94 116 GLY A CA 1
ATOM 850 C C . GLY A 1 116 ? -6.296 -10.208 6.633 1.00 92.94 116 GLY A C 1
ATOM 851 O O . GLY A 1 116 ? -6.932 -10.766 7.527 1.00 92.94 116 GLY A O 1
ATOM 852 N N . PHE A 1 117 ? -6.824 -9.228 5.895 1.00 90.44 117 PHE A N 1
ATOM 853 C CA . PHE A 1 117 ? -8.190 -8.735 6.098 1.00 90.44 117 PHE A CA 1
ATOM 854 C C . PHE A 1 117 ? -9.253 -9.806 5.834 1.00 90.44 117 PHE A C 1
ATOM 856 O O . PHE A 1 117 ? -10.194 -9.939 6.619 1.00 90.44 117 PHE A O 1
ATOM 863 N N . VAL A 1 118 ? -9.097 -10.607 4.776 1.00 91.38 118 VAL A N 1
ATOM 864 C CA . VAL A 1 118 ? -10.023 -11.712 4.471 1.00 91.38 118 VAL A CA 1
ATOM 865 C C . VAL A 1 118 ? -9.986 -12.785 5.562 1.00 91.38 118 VAL A C 1
ATOM 867 O O . VAL A 1 118 ? -11.038 -13.250 6.004 1.00 91.38 118 VAL A O 1
ATOM 870 N N . LEU A 1 119 ? -8.794 -13.181 6.012 1.00 90.44 119 LEU A N 1
ATOM 871 C CA . LEU A 1 119 ? -8.609 -14.156 7.090 1.00 90.44 119 LEU A CA 1
ATOM 872 C C . LEU A 1 119 ? -9.195 -13.649 8.409 1.00 90.44 119 LEU A C 1
ATOM 874 O O . LEU A 1 119 ? -9.866 -14.405 9.114 1.00 90.44 119 LEU A O 1
ATOM 878 N N . PHE A 1 120 ? -8.965 -12.378 8.730 1.00 87.06 120 PHE A N 1
ATOM 879 C CA . PHE A 1 120 ? -9.450 -11.765 9.958 1.00 87.06 120 PHE A CA 1
ATOM 880 C C . PHE A 1 120 ? -10.980 -11.637 9.969 1.00 87.06 120 PHE A C 1
ATOM 882 O O . PHE A 1 120 ? -11.615 -12.003 10.958 1.00 87.06 120 PHE A O 1
ATOM 889 N N . GLU A 1 121 ? -11.593 -11.229 8.854 1.00 85.81 121 GLU A N 1
ATOM 890 C CA . GLU A 1 121 ? -13.056 -11.209 8.720 1.00 85.81 121 GLU A CA 1
ATOM 891 C C . GLU A 1 121 ? -13.657 -12.609 8.915 1.00 85.81 121 GLU A C 1
ATOM 893 O O . GLU A 1 121 ? -14.663 -12.755 9.609 1.00 85.81 121 GLU A O 1
ATOM 898 N N . ARG A 1 122 ? -13.026 -13.650 8.347 1.00 84.31 122 ARG A N 1
ATOM 899 C CA . ARG A 1 122 ? -13.484 -15.044 8.485 1.00 84.31 122 ARG A CA 1
ATOM 900 C C . ARG A 1 122 ? -13.414 -15.563 9.923 1.00 84.31 122 ARG A C 1
ATOM 902 O O . ARG A 1 122 ? -14.214 -16.426 10.270 1.00 84.31 122 ARG A O 1
ATOM 909 N N . ARG A 1 123 ? -12.453 -15.096 10.727 1.00 82.19 123 ARG A N 1
ATOM 910 C CA . ARG A 1 123 ? -12.232 -15.582 12.101 1.00 82.19 123 ARG A CA 1
ATOM 911 C C . ARG A 1 123 ? -13.012 -14.811 13.157 1.00 82.19 123 ARG A C 1
ATOM 913 O O . ARG A 1 123 ? -13.486 -15.428 14.104 1.00 82.19 123 ARG A O 1
ATOM 920 N N . THR A 1 124 ? -13.117 -13.493 13.020 1.00 71.88 124 THR A N 1
ATOM 921 C CA . THR A 1 124 ? -13.531 -12.634 14.140 1.00 71.88 124 THR A CA 1
ATOM 922 C C . THR A 1 124 ? -14.855 -11.926 13.879 1.00 71.88 124 THR A C 1
ATOM 924 O O . THR A 1 124 ? -15.609 -11.711 14.820 1.00 71.88 124 THR A O 1
ATOM 927 N N . GLY A 1 125 ? -15.165 -11.604 12.616 1.00 63.66 125 GLY A N 1
ATOM 928 C CA . GLY A 1 125 ? -16.318 -10.789 12.231 1.00 63.66 125 GLY A CA 1
ATOM 929 C C . GLY A 1 125 ? -16.274 -9.380 12.841 1.00 63.66 125 GLY A C 1
ATOM 930 O O . GLY A 1 125 ? -16.279 -9.200 14.055 1.00 63.66 125 GLY A O 1
ATOM 931 N N . TRP A 1 126 ? -16.286 -8.340 12.005 1.00 61.75 126 TRP A N 1
ATOM 932 C CA . TRP A 1 126 ? -16.258 -6.928 12.430 1.00 61.75 126 TRP A CA 1
ATOM 933 C C . TRP A 1 126 ? -17.221 -6.557 13.585 1.00 61.75 126 TRP A C 1
ATOM 935 O O . TRP A 1 126 ? -16.931 -5.685 14.404 1.00 61.75 126 TRP A O 1
ATOM 945 N N . THR A 1 127 ? -18.361 -7.242 13.686 1.00 57.84 127 THR A N 1
ATOM 946 C CA . THR A 1 127 ? -19.370 -7.058 14.739 1.00 57.84 127 THR A CA 1
ATOM 947 C C . THR A 1 127 ? -18.897 -7.398 16.152 1.00 57.84 127 THR A C 1
ATOM 949 O O . THR A 1 127 ? -19.451 -6.844 17.094 1.00 57.84 127 THR A O 1
ATOM 952 N N . ALA A 1 128 ? -17.884 -8.253 16.320 1.00 57.16 128 ALA A N 1
ATOM 953 C CA . ALA A 1 128 ? -17.351 -8.601 17.640 1.00 57.16 128 ALA A CA 1
ATOM 954 C C . ALA A 1 128 ? -16.412 -7.524 18.222 1.00 57.16 128 ALA A C 1
ATOM 956 O O . ALA A 1 128 ? -16.159 -7.520 19.423 1.00 57.16 128 ALA A O 1
ATOM 957 N N . MET A 1 129 ? -15.891 -6.611 17.389 1.00 58.00 129 MET A N 1
ATOM 958 C CA . MET A 1 129 ? -14.914 -5.590 17.800 1.00 58.00 129 MET A CA 1
ATOM 959 C C . MET A 1 129 ? -15.534 -4.273 18.276 1.00 58.00 129 MET A C 1
ATOM 961 O O . MET A 1 129 ? -14.837 -3.457 18.877 1.00 58.00 129 MET A O 1
ATOM 965 N N . LEU A 1 130 ? -16.818 -4.025 17.999 1.00 60.16 130 LEU A N 1
ATOM 966 C CA . LEU A 1 130 ? -17.467 -2.789 18.431 1.00 60.16 130 LEU A CA 1
ATOM 967 C C . LEU A 1 130 ? -17.885 -2.903 19.905 1.00 60.16 130 LEU A C 1
ATOM 969 O O . LEU A 1 130 ? -18.555 -3.872 20.260 1.00 60.16 130 LEU A O 1
ATOM 973 N N . PRO A 1 131 ? -17.559 -1.911 20.757 1.00 55.66 131 PRO A N 1
ATOM 974 C CA . PRO A 1 131 ? -18.095 -1.851 22.110 1.00 55.66 131 PRO A CA 1
ATOM 975 C C . PRO A 1 131 ? -19.623 -1.883 22.057 1.00 55.66 131 PRO A C 1
ATOM 977 O O . PRO A 1 131 ? -20.223 -1.149 21.263 1.00 55.66 131 PRO A O 1
ATOM 980 N N . SER A 1 132 ? -20.249 -2.709 22.899 1.00 56.69 132 SER A N 1
ATOM 981 C CA . SER A 1 132 ? -21.699 -2.732 23.087 1.00 56.69 132 SER A CA 1
ATOM 982 C C . SER A 1 132 ? -22.194 -1.294 23.239 1.00 56.69 132 SER A C 1
ATOM 984 O O . SER A 1 132 ? -21.698 -0.557 24.096 1.00 56.69 132 SER A O 1
ATOM 986 N N . ARG A 1 133 ? -23.129 -0.859 22.383 1.00 53.59 133 ARG A N 1
ATOM 987 C CA . ARG A 1 133 ? -23.795 0.434 22.584 1.00 53.59 133 ARG A CA 1
ATOM 988 C C . ARG A 1 133 ? -24.350 0.430 24.013 1.00 53.59 133 ARG A C 1
ATOM 990 O O . ARG A 1 133 ? -25.053 -0.526 24.336 1.00 53.59 133 ARG A O 1
ATOM 997 N N . PRO A 1 134 ? -24.043 1.429 24.860 1.00 52.88 134 PRO A N 1
ATOM 998 C CA . PRO A 1 134 ? -24.721 1.531 26.141 1.00 52.88 134 PRO A CA 1
ATOM 999 C C . PRO A 1 134 ? -26.220 1.618 25.854 1.00 52.88 134 PRO A C 1
ATOM 1001 O O . PRO A 1 134 ? -26.628 2.398 24.988 1.00 52.88 134 PRO A O 1
ATOM 1004 N N . SER A 1 135 ? -26.998 0.760 26.511 1.00 54.78 135 SER A N 1
ATOM 1005 C CA . SER A 1 135 ? -28.455 0.768 26.468 1.00 54.78 135 SER A CA 1
ATOM 1006 C C . SER A 1 135 ? -28.928 2.150 26.902 1.00 54.78 135 SER A C 1
ATOM 1008 O O . SER A 1 135 ? -28.871 2.514 28.071 1.00 54.78 135 SER A O 1
ATOM 1010 N N . THR A 1 136 ? -29.323 2.966 25.932 1.00 63.81 136 THR A N 1
ATOM 1011 C CA . THR A 1 136 ? -30.128 4.153 26.188 1.00 63.81 136 THR A CA 1
ATOM 1012 C C . THR A 1 136 ? -31.542 3.666 26.435 1.00 63.81 136 THR A C 1
ATOM 1014 O O . THR A 1 136 ? -32.315 3.615 25.489 1.00 63.81 136 THR A O 1
ATOM 1017 N N . GLU A 1 137 ? -31.825 3.234 27.656 1.00 54.34 137 GLU A N 1
ATOM 1018 C CA . GLU A 1 137 ? -33.175 3.038 28.189 1.00 54.34 137 GLU A CA 1
ATOM 1019 C C . GLU A 1 137 ? -33.029 2.709 29.674 1.00 54.34 137 GLU A C 1
ATOM 1021 O O . GLU A 1 137 ? -32.760 1.576 30.036 1.00 54.34 137 GLU A O 1
ATOM 1026 N N . ASP A 1 138 ? -33.083 3.760 30.487 1.00 49.81 138 ASP A N 1
ATOM 1027 C CA . ASP A 1 138 ? -33.682 3.788 31.824 1.00 49.81 138 ASP A CA 1
ATOM 1028 C C . ASP A 1 138 ? -34.090 5.258 32.005 1.00 49.81 138 ASP A C 1
ATOM 1030 O O . ASP A 1 138 ? -33.338 6.092 32.519 1.00 49.81 138 ASP A O 1
ATOM 1034 N N . GLY A 1 139 ? -35.212 5.594 31.365 1.00 48.22 139 GLY A N 1
ATOM 1035 C CA . GLY A 1 139 ? -35.964 6.825 31.595 1.00 48.22 139 GLY A CA 1
ATOM 1036 C C . GLY A 1 139 ? -37.047 6.575 32.628 1.00 48.22 139 GLY A C 1
ATOM 1037 O O . GLY A 1 139 ? -37.566 5.437 32.649 1.00 48.22 139 GLY A O 1
#

Radius of gyration: 18.51 Å; chains: 1; bounding box: 56×27×54 Å

Secondary structure (DSSP, 8-state):
---TTT-HHHHHHHHHHHHHHHHHHHHH---HHHHHHHHHHHHHHHHHHHHHHHHHHHHHTTTTSHHHHHHHHHHHHHHHHHHHHHHHHHHHTSGGGHHHHHHHHHHHHHHHHHHHHHHHHHHH-GGGSSPPPP-----

Sequence (139 aa):
SWNLRRRPLLWMAAGTTFYAVAYLVFEVGAAYAISLLAISLLTLGEDVVSPLQSSLVSGLSGRKGRGSYYGAYNVFTNSARATAPAVGTLLLGLGSQGPLALWGTMAGLGFMVALGFVLFERRTGWTAMLPSRPSTEDG

Foldseek 3Di:
DPCCPFQLLLLLLVLLLLLLVLLVLPLVDDDPVSPVSSVVSNVSSCVSNVVSVVVVLVQQQPPPGSVVSVVVVCVVVVVCVVCVVVVLVVLLVPPPCSSVSNSVVSSVVSNVSSVVSVVCCVPQGPVNNGDDDPPPDDD

pLDDT: mean 84.1, std 14.63, range [39.59, 97.25]